Protein AF-A0A1G5EAS4-F1 (afdb_monomer)

Foldseek 3Di:
DQQAEDELVRLVVQADPLEHECAVSYDYDPRSVVSSVVSNRHYHDDDDPPCDVLVVQLVVQLVCCCPVVVPPPPVVSNVVSNVVSVVVVVVD

Sequence (92 aa):
MAKKLVSEKGVDEIIVGGSVYMDGSIILTPGAKDVLRNKGVTIVYGPRPETSEEDRLEAMVADLLKKEYGITDDAQVKAVSSKVVEMIKNNA

Structure (mmCIF, N/CA/C/O backbone):
data_AF-A0A1G5EAS4-F1
#
_entry.id   AF-A0A1G5EAS4-F1
#
loop_
_atom_site.group_PDB
_atom_site.id
_atom_site.type_symbol
_atom_site.label_atom_id
_atom_site.label_alt_id
_atom_site.label_comp_id
_atom_site.label_asym_id
_atom_site.label_entity_id
_atom_site.label_seq_id
_atom_site.pdbx_PDB_ins_code
_atom_site.Cartn_x
_atom_site.Cartn_y
_atom_site.Cartn_z
_atom_site.occupancy
_atom_site.B_iso_or_equiv
_atom_site.auth_seq_id
_atom_site.auth_comp_id
_atom_site.auth_asym_id
_atom_site.auth_atom_id
_atom_site.pdbx_PDB_model_num
ATOM 1 N N . MET A 1 1 ? 4.468 9.266 -25.191 1.00 46.22 1 MET A N 1
ATOM 2 C CA . MET A 1 1 ? 4.232 8.384 -24.026 1.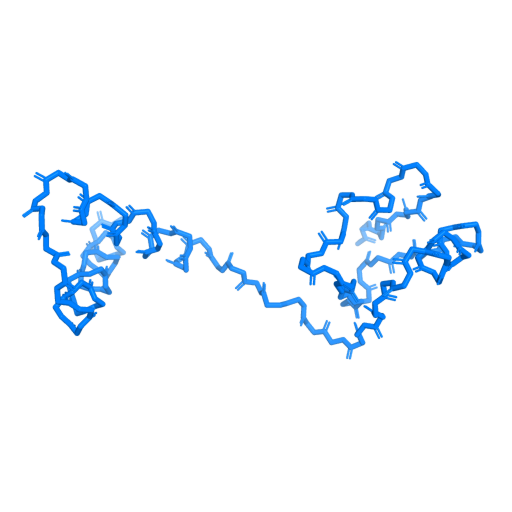00 46.22 1 MET A CA 1
ATOM 3 C C . MET A 1 1 ? 5.511 7.601 -23.768 1.00 46.22 1 MET A C 1
ATOM 5 O O . MET A 1 1 ? 5.853 6.742 -24.572 1.00 46.22 1 MET A O 1
ATOM 9 N N . ALA A 1 2 ? 6.282 7.971 -22.745 1.00 52.44 2 ALA A N 1
ATOM 10 C CA . ALA A 1 2 ? 7.554 7.316 -22.443 1.00 52.44 2 ALA A CA 1
ATOM 11 C C . ALA A 1 2 ? 7.283 5.997 -21.702 1.00 52.44 2 ALA A C 1
ATOM 13 O O . ALA A 1 2 ? 6.761 6.018 -20.593 1.00 52.44 2 ALA A O 1
ATOM 14 N N . LYS A 1 3 ? 7.591 4.854 -22.323 1.00 68.19 3 LYS A N 1
ATOM 15 C CA . LYS A 1 3 ? 7.512 3.544 -21.660 1.00 68.19 3 LYS A CA 1
ATOM 16 C C . LYS A 1 3 ? 8.729 3.384 -20.750 1.00 68.19 3 LYS A C 1
ATOM 18 O O . LYS A 1 3 ? 9.854 3.607 -21.199 1.00 68.19 3 LYS A O 1
ATOM 23 N N . LYS A 1 4 ? 8.522 3.003 -19.488 1.00 72.06 4 LYS A N 1
ATOM 24 C CA . LYS A 1 4 ? 9.621 2.794 -18.535 1.00 72.06 4 LYS A CA 1
ATOM 25 C C . LYS A 1 4 ? 10.218 1.406 -18.764 1.00 72.06 4 LYS A C 1
ATOM 27 O O . LYS A 1 4 ? 9.521 0.398 -18.664 1.00 72.06 4 LYS A O 1
ATOM 32 N N . LEU A 1 5 ? 11.498 1.359 -19.116 1.00 77.75 5 LEU A N 1
ATOM 33 C CA . LEU A 1 5 ? 12.217 0.116 -19.386 1.00 77.75 5 LEU A CA 1
ATOM 34 C C . LEU A 1 5 ? 12.865 -0.367 -18.087 1.00 77.75 5 LEU A C 1
ATOM 36 O O . LEU A 1 5 ? 13.634 0.365 -17.469 1.00 77.75 5 LEU A O 1
ATOM 40 N N . VAL A 1 6 ? 12.515 -1.576 -17.654 1.00 79.75 6 VAL A N 1
ATOM 41 C CA . VAL A 1 6 ? 12.998 -2.157 -16.401 1.00 79.75 6 VAL A CA 1
ATOM 42 C C . VAL A 1 6 ? 14.002 -3.266 -16.702 1.00 79.75 6 VAL A C 1
ATOM 44 O O . VAL A 1 6 ? 13.700 -4.286 -17.333 1.00 79.75 6 VAL A O 1
ATOM 47 N N . SER A 1 7 ? 15.223 -3.034 -16.232 1.00 78.31 7 SER A N 1
ATOM 48 C CA . SER A 1 7 ? 16.347 -3.968 -16.282 1.00 78.31 7 SER A CA 1
ATOM 49 C C . SER A 1 7 ? 16.436 -4.786 -14.993 1.00 78.31 7 SER A C 1
ATOM 51 O O . SER A 1 7 ? 15.805 -4.445 -13.996 1.00 78.31 7 SER A O 1
ATOM 53 N N . GLU A 1 8 ? 17.266 -5.828 -14.984 1.00 78.12 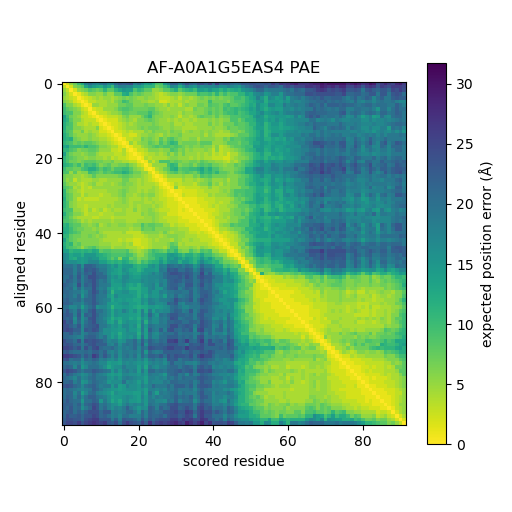8 GLU A N 1
ATOM 54 C CA . GLU A 1 8 ? 17.535 -6.679 -13.808 1.00 78.12 8 GLU A CA 1
ATOM 55 C C . GLU A 1 8 ? 17.827 -5.895 -12.512 1.00 78.12 8 GLU A C 1
ATOM 57 O O . GLU A 1 8 ? 17.411 -6.307 -11.435 1.00 78.12 8 GLU A O 1
ATOM 62 N N . LYS A 1 9 ? 18.476 -4.726 -12.621 1.00 76.31 9 LYS A N 1
ATOM 63 C CA . LYS A 1 9 ? 18.831 -3.858 -11.486 1.00 76.31 9 LYS A CA 1
ATOM 64 C C . LYS A 1 9 ? 17.660 -3.046 -10.925 1.00 76.31 9 LYS A C 1
ATOM 66 O O . LYS A 1 9 ? 17.707 -2.654 -9.769 1.00 76.31 9 LYS A O 1
ATOM 71 N N . GLY A 1 10 ? 16.646 -2.767 -11.744 1.00 73.44 10 GLY A N 1
ATOM 72 C CA . GLY A 1 10 ? 15.485 -1.943 -11.379 1.00 73.44 10 GLY A CA 1
ATOM 73 C C . GLY A 1 10 ? 14.228 -2.761 -11.086 1.00 73.44 10 GLY A C 1
ATOM 74 O O . GLY A 1 10 ? 13.148 -2.198 -10.925 1.00 73.44 10 GLY A O 1
ATOM 75 N N . VAL A 1 11 ? 14.346 -4.092 -11.066 1.00 76.69 11 VAL A N 1
ATOM 76 C CA . VAL A 1 11 ? 13.217 -4.990 -10.811 1.00 76.69 11 VAL A CA 1
ATOM 77 C C . VAL A 1 11 ? 12.694 -4.837 -9.387 1.00 76.69 11 VAL A C 1
ATOM 79 O O . VAL A 1 11 ? 11.486 -4.860 -9.196 1.00 76.69 11 VAL A O 1
ATOM 82 N N . ASP A 1 12 ? 13.556 -4.619 -8.396 1.00 76.81 12 ASP A N 1
ATOM 83 C CA . ASP A 1 12 ? 13.122 -4.504 -7.000 1.00 76.81 12 ASP A CA 1
ATOM 84 C C . ASP A 1 12 ? 12.225 -3.289 -6.737 1.00 76.81 12 ASP A C 1
ATOM 86 O O . ASP A 1 12 ? 11.322 -3.368 -5.910 1.00 76.81 12 ASP A O 1
ATOM 90 N N . GLU A 1 13 ? 12.387 -2.201 -7.491 1.00 75.62 13 GLU A N 1
ATOM 91 C CA . GLU A 1 13 ? 11.563 -0.992 -7.342 1.00 75.62 13 GLU A CA 1
ATOM 92 C C . GLU A 1 13 ? 10.108 -1.186 -7.798 1.00 75.62 13 GLU A C 1
ATOM 94 O O . GLU A 1 13 ? 9.219 -0.417 -7.420 1.00 75.62 13 GLU A O 1
ATOM 99 N N . ILE A 1 14 ? 9.852 -2.193 -8.639 1.00 75.19 14 ILE A N 1
ATOM 100 C CA . ILE A 1 14 ? 8.513 -2.483 -9.168 1.00 75.19 14 ILE A CA 1
ATOM 101 C C . ILE A 1 14 ? 7.817 -3.637 -8.438 1.00 75.19 14 ILE A C 1
ATOM 103 O O . ILE A 1 14 ? 6.633 -3.872 -8.683 1.00 75.19 14 ILE A O 1
ATOM 107 N N . ILE A 1 15 ? 8.520 -4.343 -7.546 1.00 78.50 15 ILE A N 1
ATOM 108 C CA . ILE A 1 15 ? 7.940 -5.416 -6.735 1.00 78.50 15 ILE A CA 1
ATOM 109 C C . ILE A 1 15 ? 7.102 -4.789 -5.619 1.00 78.50 15 ILE A C 1
ATOM 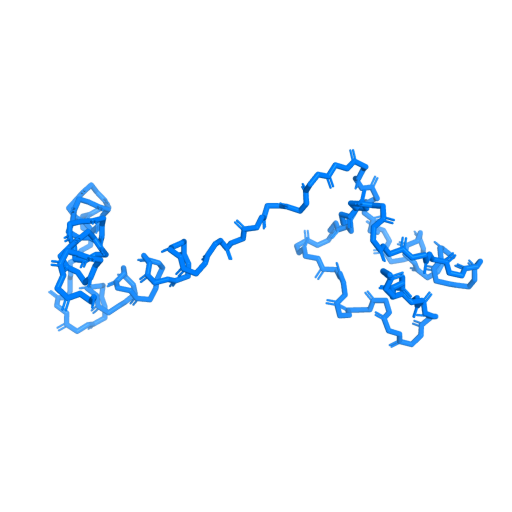111 O O . ILE A 1 15 ? 7.595 -4.019 -4.800 1.00 78.50 15 ILE A O 1
ATOM 115 N N . VAL A 1 16 ? 5.829 -5.166 -5.549 1.00 70.38 16 VAL A N 1
ATOM 116 C CA . VAL A 1 16 ? 4.914 -4.790 -4.468 1.00 70.38 16 VAL A CA 1
ATOM 117 C C . VAL A 1 16 ? 4.408 -6.057 -3.808 1.00 70.38 16 VAL A C 1
ATOM 119 O O . VAL A 1 16 ? 3.695 -6.839 -4.432 1.00 70.38 16 VAL A O 1
ATOM 122 N N . GLY A 1 17 ? 4.803 -6.285 -2.553 1.00 67.38 17 GLY A N 1
ATOM 123 C CA . GLY A 1 17 ? 4.329 -7.436 -1.775 1.00 67.38 17 GLY A CA 1
ATOM 124 C C . GLY A 1 17 ? 4.593 -8.794 -2.440 1.00 67.38 17 GLY A C 1
ATOM 125 O O . GLY A 1 17 ? 3.791 -9.708 -2.293 1.00 67.38 17 GLY A O 1
ATOM 126 N N . GLY A 1 18 ? 5.673 -8.920 -3.222 1.00 74.69 18 GLY A N 1
ATOM 127 C CA . GLY A 1 18 ? 6.000 -10.153 -3.951 1.00 74.69 18 GLY A CA 1
ATOM 128 C C . GLY A 1 18 ? 5.278 -10.325 -5.293 1.00 74.69 18 GLY A C 1
ATOM 129 O O . GLY A 1 18 ? 5.366 -11.395 -5.893 1.00 74.69 18 GLY A O 1
ATOM 130 N N . SER A 1 19 ? 4.600 -9.288 -5.794 1.00 78.38 19 SER A N 1
ATOM 131 C CA . SER A 1 19 ? 4.002 -9.272 -7.135 1.00 78.38 19 SER A CA 1
ATOM 132 C C . SER A 1 19 ? 4.433 -8.048 -7.946 1.00 78.38 19 SER A C 1
ATOM 134 O O . SER A 1 19 ? 4.664 -6.971 -7.399 1.00 78.38 19 SER A O 1
ATOM 136 N N . VAL A 1 20 ? 4.539 -8.205 -9.264 1.00 81.00 20 VAL A N 1
ATOM 137 C CA . VAL A 1 20 ? 4.787 -7.126 -10.228 1.00 81.00 20 VAL A CA 1
ATOM 138 C C . VAL A 1 20 ? 3.544 -6.923 -11.071 1.00 81.00 20 VAL A C 1
ATOM 140 O O . VAL A 1 20 ? 3.069 -7.862 -11.705 1.00 81.00 20 VAL A O 1
ATOM 143 N N . TYR A 1 21 ? 3.058 -5.687 -11.114 1.00 77.81 21 TYR A N 1
ATOM 144 C CA . TYR A 1 21 ? 1.883 -5.307 -11.891 1.00 77.81 21 TYR A CA 1
ATOM 145 C C . TYR A 1 21 ? 2.301 -4.704 -13.232 1.00 77.81 21 TYR A C 1
ATOM 147 O O . TYR A 1 21 ? 3.056 -3.730 -13.284 1.00 77.81 21 TYR A O 1
ATOM 155 N N . MET A 1 22 ? 1.829 -5.304 -14.321 1.00 75.31 22 MET A N 1
ATOM 156 C CA . MET A 1 22 ? 2.121 -4.877 -15.686 1.00 75.31 22 MET A CA 1
ATOM 157 C C . MET A 1 22 ? 0.927 -4.131 -16.282 1.00 75.31 22 MET A C 1
ATOM 159 O O . MET A 1 22 ? 0.049 -4.740 -16.886 1.00 75.31 22 MET A O 1
ATOM 163 N N . ASP A 1 23 ? 0.949 -2.803 -16.174 1.00 66.06 23 ASP A N 1
ATOM 164 C CA . ASP A 1 23 ? -0.090 -1.896 -16.692 1.00 66.06 23 ASP A CA 1
ATOM 165 C C . ASP A 1 23 ? 0.188 -1.410 -18.143 1.00 66.06 23 ASP A C 1
ATOM 167 O O . ASP A 1 23 ? -0.281 -0.382 -18.608 1.00 66.06 23 ASP A O 1
ATOM 171 N N . GLY A 1 24 ? 1.055 -2.095 -18.900 1.00 67.19 24 GLY A N 1
ATOM 172 C CA . GLY A 1 24 ? 1.401 -1.714 -20.289 1.00 67.19 24 GLY A CA 1
ATOM 173 C C . GLY A 1 24 ? 2.301 -0.468 -20.448 1.00 67.19 24 GLY A C 1
ATOM 174 O O . GLY A 1 24 ? 2.851 -0.227 -21.534 1.00 67.19 24 GLY A O 1
ATOM 175 N N . SER A 1 25 ? 2.520 0.275 -19.359 1.00 67.50 25 SER A N 1
ATOM 176 C CA . SER A 1 25 ? 3.475 1.390 -19.244 1.00 67.50 25 SER A CA 1
ATOM 177 C C . SER A 1 25 ? 4.929 0.932 -19.001 1.00 67.50 25 SER A C 1
ATOM 179 O O . SER A 1 25 ? 5.884 1.669 -19.266 1.00 67.50 25 SER A O 1
ATOM 181 N N . ILE A 1 26 ? 5.117 -0.317 -18.556 1.00 76.94 26 ILE A N 1
ATOM 182 C CA . ILE A 1 26 ? 6.420 -0.905 -18.209 1.00 76.94 26 ILE A CA 1
ATOM 183 C C . ILE A 1 26 ? 6.808 -1.986 -19.224 1.00 76.94 26 ILE A C 1
ATOM 185 O O . ILE A 1 26 ? 6.013 -2.875 -19.527 1.00 76.94 26 ILE A O 1
ATOM 189 N N . ILE A 1 27 ? 8.049 -1.941 -19.716 1.00 79.12 27 ILE A N 1
ATOM 190 C CA . ILE A 1 27 ? 8.656 -3.016 -20.514 1.00 79.12 27 ILE A CA 1
ATOM 191 C C . ILE A 1 27 ? 9.703 -3.722 -19.654 1.00 79.12 27 ILE A C 1
ATOM 193 O O . ILE A 1 27 ? 10.630 -3.083 -19.158 1.00 79.12 27 ILE A O 1
ATOM 197 N N . LEU A 1 28 ? 9.582 -5.042 -19.511 1.00 81.75 28 LEU A N 1
ATOM 198 C CA . LEU A 1 28 ? 10.584 -5.873 -18.844 1.00 81.75 28 LEU A CA 1
ATOM 199 C C . LEU A 1 28 ? 11.609 -6.373 -19.859 1.00 81.75 28 LEU A C 1
ATOM 201 O O . LEU A 1 28 ? 11.252 -6.900 -20.914 1.00 81.75 28 LEU A O 1
ATOM 205 N N . THR A 1 29 ? 12.886 -6.246 -19.519 1.00 83.25 29 THR A N 1
ATOM 206 C CA . THR A 1 29 ? 13.957 -6.943 -20.242 1.00 83.25 29 THR A CA 1
ATOM 207 C C . THR A 1 29 ? 13.915 -8.452 -19.965 1.00 83.25 29 THR A C 1
ATOM 209 O O . THR A 1 29 ? 13.396 -8.870 -18.925 1.00 83.25 29 THR A O 1
ATOM 212 N N . PRO A 1 30 ? 14.493 -9.291 -20.844 1.00 81.50 30 PRO A N 1
ATOM 213 C CA . PRO A 1 30 ? 14.634 -10.724 -20.584 1.00 81.50 30 PRO A CA 1
ATOM 214 C C . PRO A 1 30 ? 15.287 -11.013 -19.222 1.00 81.50 30 PRO A C 1
ATOM 216 O O . PRO A 1 30 ? 14.725 -11.760 -18.428 1.00 81.50 30 PRO A O 1
ATOM 219 N N . GLY A 1 31 ? 16.376 -10.304 -18.891 1.00 82.38 31 GLY A N 1
ATOM 220 C CA . GLY A 1 31 ? 17.051 -10.435 -17.594 1.00 82.38 31 GLY A CA 1
ATOM 221 C C . GLY A 1 31 ? 16.178 -10.032 -16.401 1.00 82.38 31 GLY A C 1
ATOM 222 O O . GLY A 1 31 ? 16.186 -10.706 -15.376 1.00 82.38 31 GLY A O 1
ATOM 223 N N . ALA A 1 32 ? 15.350 -8.991 -16.531 1.00 82.25 32 ALA A N 1
ATOM 224 C CA . ALA A 1 32 ? 14.378 -8.632 -15.495 1.00 82.25 32 ALA A CA 1
ATOM 225 C C . ALA A 1 32 ? 13.349 -9.749 -15.252 1.00 82.25 32 ALA A C 1
ATOM 227 O O . ALA A 1 32 ? 13.021 -10.056 -14.107 1.00 82.25 32 ALA A O 1
ATOM 228 N N . LYS A 1 33 ? 12.859 -10.387 -16.320 1.00 80.81 33 LYS A N 1
ATOM 229 C CA . LYS A 1 33 ? 11.905 -11.499 -16.221 1.00 80.81 33 LYS A CA 1
ATOM 230 C C . LYS A 1 33 ? 12.516 -12.712 -15.512 1.00 80.81 33 LYS A C 1
ATOM 232 O O . LYS A 1 33 ? 11.841 -13.325 -14.684 1.00 80.81 33 LYS A O 1
ATOM 237 N N . ASP A 1 34 ? 13.778 -13.026 -15.797 1.00 86.19 34 ASP A N 1
ATOM 238 C CA . ASP A 1 34 ? 14.499 -14.118 -15.135 1.00 86.19 34 ASP A CA 1
ATOM 239 C C . ASP A 1 34 ? 14.714 -13.844 -13.642 1.00 86.19 34 ASP A C 1
ATOM 241 O O . ASP A 1 34 ? 14.458 -14.722 -12.817 1.00 86.19 34 ASP A O 1
ATOM 245 N N . VAL A 1 35 ? 15.090 -12.614 -13.269 1.00 83.62 35 VAL A N 1
ATOM 246 C CA . VAL A 1 35 ? 15.238 -12.219 -11.856 1.00 83.62 35 VAL A CA 1
ATOM 247 C C . VAL A 1 35 ? 13.913 -12.331 -11.105 1.00 83.62 35 VAL A C 1
ATOM 249 O O . VAL A 1 35 ? 13.883 -12.885 -10.008 1.00 83.62 35 VAL A O 1
ATOM 252 N N . LEU A 1 36 ? 12.812 -11.854 -11.693 1.00 84.56 36 LEU A N 1
ATOM 253 C CA . LEU A 1 36 ? 11.482 -11.956 -11.085 1.00 84.56 36 LEU A CA 1
ATOM 254 C C . LEU A 1 36 ? 11.081 -13.414 -10.844 1.00 84.56 36 LEU A C 1
ATOM 256 O O . LEU A 1 36 ? 10.619 -13.759 -9.757 1.00 84.56 36 LEU A O 1
ATOM 260 N N . ARG A 1 37 ? 11.324 -14.284 -11.830 1.00 82.94 37 ARG A N 1
ATOM 261 C CA . ARG A 1 37 ? 11.034 -15.715 -11.721 1.00 82.94 37 ARG A CA 1
ATOM 262 C C . ARG A 1 37 ? 11.899 -16.397 -10.661 1.00 82.94 37 ARG A C 1
ATOM 264 O O . ARG A 1 37 ? 11.380 -17.198 -9.891 1.00 82.94 37 ARG A O 1
ATOM 271 N N . ASN A 1 38 ? 13.187 -16.062 -10.594 1.00 86.25 38 ASN A N 1
ATOM 272 C CA . A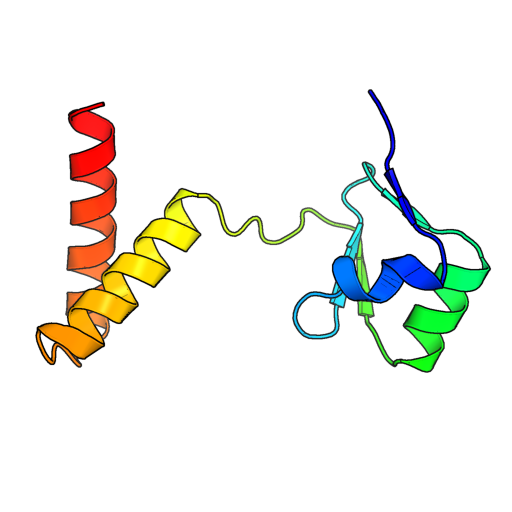SN A 1 38 ? 14.117 -16.623 -9.612 1.00 86.25 38 ASN A CA 1
ATOM 273 C C . ASN A 1 38 ? 13.793 -16.167 -8.177 1.00 86.25 38 ASN A C 1
ATOM 275 O O . ASN A 1 38 ? 13.949 -16.925 -7.227 1.00 86.25 38 ASN A O 1
ATOM 279 N N . LYS A 1 39 ? 13.272 -14.945 -8.020 1.00 81.38 39 LYS A N 1
ATOM 280 C CA . LYS A 1 39 ? 12.802 -14.409 -6.734 1.00 81.38 39 LYS A CA 1
ATOM 281 C C . LYS A 1 39 ? 11.417 -14.922 -6.313 1.00 81.38 39 LYS A C 1
ATOM 283 O O . LYS A 1 39 ? 10.950 -14.551 -5.241 1.00 81.38 39 LYS A O 1
ATOM 288 N N . GLY A 1 40 ? 10.749 -15.741 -7.130 1.00 80.81 40 GLY A N 1
ATOM 289 C CA . GLY A 1 40 ? 9.394 -16.225 -6.841 1.00 80.81 40 GLY A CA 1
ATOM 290 C C . GLY A 1 40 ? 8.323 -15.131 -6.908 1.00 80.81 40 GLY A C 1
ATOM 291 O O . GLY A 1 40 ? 7.282 -15.241 -6.267 1.00 80.81 40 GLY A O 1
ATOM 292 N N . VAL A 1 41 ? 8.578 -14.060 -7.663 1.00 84.06 41 VAL A N 1
ATOM 293 C CA . VAL A 1 41 ? 7.670 -12.918 -7.787 1.00 84.06 41 VAL A CA 1
ATOM 294 C C . VAL A 1 41 ? 6.593 -13.216 -8.825 1.00 84.06 41 VAL A C 1
ATOM 296 O O . VAL A 1 41 ? 6.890 -13.648 -9.941 1.00 84.06 41 VAL A O 1
ATOM 299 N N . THR A 1 42 ? 5.335 -12.945 -8.483 1.00 78.31 42 THR A N 1
ATOM 300 C CA . THR A 1 42 ? 4.198 -13.182 -9.384 1.00 78.31 42 THR A CA 1
ATOM 301 C C . THR A 1 42 ? 3.992 -11.994 -10.319 1.00 78.31 42 THR A C 1
ATOM 303 O O . THR A 1 42 ? 3.876 -10.858 -9.872 1.00 78.31 42 THR A O 1
ATOM 306 N N . ILE A 1 43 ? 3.930 -12.238 -11.629 1.00 80.50 43 ILE A N 1
ATOM 307 C CA . ILE A 1 43 ? 3.645 -11.194 -12.622 1.00 80.50 43 ILE A CA 1
ATOM 308 C C . ILE A 1 43 ? 2.133 -11.159 -12.858 1.00 80.50 43 ILE A C 1
ATOM 310 O O . ILE A 1 43 ? 1.566 -12.105 -13.402 1.00 80.50 43 ILE A O 1
ATOM 314 N N . VAL A 1 44 ? 1.490 -10.067 -12.452 1.00 79.81 44 VAL A N 1
ATOM 315 C CA . VAL A 1 44 ? 0.059 -9.819 -12.637 1.00 79.81 44 VAL A CA 1
ATOM 316 C C . VAL A 1 44 ? -0.117 -8.820 -13.777 1.00 79.81 44 VAL A C 1
ATOM 318 O O . VAL A 1 44 ? 0.403 -7.707 -13.733 1.00 79.81 44 VAL A O 1
ATOM 321 N N . TYR A 1 45 ? -0.849 -9.217 -14.817 1.00 71.25 45 TYR A N 1
ATOM 322 C CA . TYR A 1 45 ? -1.230 -8.328 -15.913 1.00 71.25 45 TYR A CA 1
ATOM 323 C C . TYR A 1 45 ? -2.535 -7.629 -15.550 1.00 71.25 45 TYR A C 1
ATOM 325 O O . TYR A 1 45 ? -3.601 -8.240 -15.568 1.00 71.25 45 TYR A O 1
ATOM 333 N N . GLY A 1 46 ? -2.432 -6.362 -15.177 1.00 65.00 46 GLY A N 1
ATOM 334 C CA . GLY A 1 46 ? -3.549 -5.564 -14.703 1.00 65.00 46 GLY A CA 1
ATOM 335 C C . GLY A 1 46 ? -3.053 -4.268 -14.075 1.00 65.00 46 GLY A C 1
ATOM 336 O O . GLY A 1 46 ? -1.844 -4.140 -13.829 1.00 65.00 46 GLY A O 1
ATOM 337 N N . PRO A 1 47 ? -3.970 -3.325 -13.811 1.00 57.72 47 PRO A N 1
ATOM 338 C CA . PRO A 1 47 ? -3.620 -2.114 -13.100 1.00 57.72 47 PRO A CA 1
ATOM 339 C C . PRO A 1 47 ? -2.982 -2.507 -11.775 1.00 57.72 47 PRO A C 1
ATOM 341 O O . PRO A 1 47 ? -3.455 -3.402 -11.064 1.00 57.72 47 PRO A O 1
ATOM 344 N N . ARG A 1 48 ? -1.861 -1.854 -11.460 1.00 64.94 48 ARG A N 1
ATOM 345 C CA . ARG A 1 48 ? -1.328 -1.888 -10.099 1.00 64.94 48 ARG A CA 1
ATOM 346 C C . ARG A 1 48 ? -2.483 -1.477 -9.178 1.00 64.94 48 ARG A C 1
ATOM 348 O O . ARG A 1 48 ? -3.251 -0.608 -9.588 1.00 64.94 48 ARG A O 1
ATOM 355 N N . PRO A 1 49 ? -2.639 -2.052 -7.972 1.00 58.84 49 PRO A N 1
ATOM 356 C CA . PRO A 1 49 ? -3.413 -1.381 -6.944 1.00 58.84 49 PRO A CA 1
ATOM 357 C C . PRO A 1 49 ? -2.696 -0.053 -6.733 1.00 58.84 49 PRO A C 1
ATOM 359 O O . PRO A 1 49 ? -1.651 0.021 -6.080 1.00 58.84 49 PRO A O 1
ATOM 362 N N . GLU A 1 50 ? -3.157 0.961 -7.451 1.00 51.66 50 GLU A N 1
ATOM 363 C CA . GLU A 1 50 ? -2.728 2.322 -7.278 1.00 51.66 50 GLU A CA 1
ATOM 364 C C . GLU A 1 50 ? -3.155 2.600 -5.853 1.00 51.66 50 GLU A C 1
ATOM 366 O O . GLU A 1 50 ? -4.340 2.692 -5.559 1.00 51.66 50 GLU A O 1
ATOM 371 N N . THR A 1 51 ? -2.203 2.593 -4.921 1.00 53.62 51 THR A N 1
ATOM 372 C CA . THR A 1 51 ? -2.434 3.305 -3.677 1.00 53.62 51 THR A CA 1
ATOM 373 C C . THR A 1 51 ? -2.531 4.744 -4.137 1.00 53.62 51 THR A C 1
ATOM 375 O O . THR A 1 51 ? -1.498 5.389 -4.354 1.00 53.62 51 THR A O 1
ATOM 378 N N . SER A 1 52 ? -3.756 5.176 -4.423 1.00 58.47 52 SER A N 1
ATOM 379 C CA . SER A 1 52 ? -4.062 6.527 -4.854 1.00 58.47 52 SER A CA 1
ATOM 380 C C . SER A 1 52 ? -3.466 7.471 -3.814 1.00 58.47 52 SER A C 1
ATOM 382 O O . SER A 1 52 ? -3.246 7.075 -2.664 1.00 58.47 52 SER A O 1
ATOM 384 N N . GLU A 1 53 ? -3.183 8.725 -4.164 1.00 62.16 53 GLU A N 1
ATOM 385 C CA . GLU A 1 53 ? -2.786 9.696 -3.129 1.00 62.16 53 GLU A CA 1
ATOM 386 C C . GLU A 1 53 ? -3.801 9.720 -1.977 1.00 62.16 53 GLU A C 1
ATOM 388 O O . GLU A 1 53 ? -3.424 9.887 -0.825 1.00 62.16 53 GLU A O 1
ATOM 393 N N . GLU A 1 54 ? -5.057 9.415 -2.293 1.00 65.38 54 GLU A N 1
ATOM 394 C CA . GLU A 1 54 ? -6.178 9.201 -1.384 1.00 65.38 54 GLU A CA 1
ATOM 395 C C . GLU A 1 54 ? -5.962 8.007 -0.449 1.00 65.38 54 GLU A C 1
ATOM 397 O O . GLU A 1 54 ? -5.990 8.195 0.760 1.00 65.38 54 GLU A O 1
ATOM 402 N N . ASP A 1 55 ? -5.639 6.820 -0.970 1.00 67.56 55 ASP A N 1
ATOM 403 C CA . ASP A 1 55 ? -5.327 5.645 -0.145 1.00 67.56 55 ASP A CA 1
ATOM 404 C C . ASP A 1 55 ? -4.073 5.872 0.718 1.00 67.56 55 ASP A C 1
ATOM 406 O O . ASP A 1 55 ? -3.980 5.386 1.847 1.00 67.56 55 ASP A O 1
ATOM 410 N N . ARG A 1 56 ? -3.088 6.629 0.206 1.00 73.69 56 ARG A N 1
ATOM 411 C CA . ARG A 1 56 ? -1.890 7.007 0.974 1.00 73.69 56 ARG A CA 1
ATOM 412 C C . ARG A 1 56 ? -2.239 7.978 2.094 1.00 73.69 56 ARG A C 1
ATOM 414 O O . ARG A 1 56 ? -1.768 7.791 3.212 1.00 73.69 56 ARG A O 1
ATOM 421 N N . LEU A 1 57 ? -3.055 8.989 1.806 1.00 74.81 57 LEU A N 1
ATOM 422 C CA . LEU A 1 57 ? -3.549 9.952 2.785 1.00 74.81 57 LEU A CA 1
ATOM 423 C C . LEU A 1 57 ? -4.416 9.258 3.836 1.00 74.81 57 LEU A C 1
ATOM 425 O O . LEU A 1 57 ? -4.201 9.480 5.022 1.00 74.81 57 LEU A O 1
ATOM 429 N N . GLU A 1 58 ? -5.323 8.366 3.440 1.00 78.44 58 GLU A N 1
ATOM 430 C CA . GLU A 1 58 ? -6.134 7.580 4.370 1.00 78.44 58 GLU A CA 1
ATOM 431 C C . GLU A 1 58 ? -5.265 6.697 5.265 1.00 78.44 58 GLU A C 1
ATOM 433 O O . GLU A 1 58 ? -5.508 6.641 6.471 1.00 78.44 58 GLU A O 1
ATOM 438 N N . ALA A 1 59 ? -4.224 6.061 4.718 1.00 80.12 59 ALA A N 1
ATOM 439 C CA . ALA A 1 59 ? -3.276 5.272 5.500 1.00 80.12 59 ALA A CA 1
ATOM 440 C C . ALA A 1 59 ? -2.456 6.138 6.473 1.00 80.12 59 ALA A C 1
ATOM 442 O O . ALA A 1 59 ? -2.260 5.745 7.623 1.00 80.12 59 ALA A O 1
ATOM 443 N N . MET A 1 60 ? -2.011 7.327 6.050 1.00 79.06 60 MET A N 1
ATOM 444 C CA . MET A 1 60 ? -1.289 8.271 6.911 1.00 79.06 60 MET A CA 1
ATOM 445 C C . MET A 1 60 ? -2.175 8.810 8.036 1.00 79.06 60 MET A C 1
ATOM 447 O O . MET A 1 60 ? -1.747 8.856 9.188 1.00 79.06 60 MET A O 1
ATOM 451 N N . VAL A 1 61 ? -3.419 9.180 7.724 1.00 82.56 61 VAL A N 1
ATOM 452 C CA . VAL A 1 61 ? -4.397 9.635 8.720 1.00 82.56 61 VAL A CA 1
ATOM 453 C C . VAL A 1 61 ? -4.752 8.491 9.669 1.00 82.56 61 VAL A C 1
ATOM 455 O O . VAL A 1 61 ? -4.795 8.698 10.878 1.00 82.56 61 VAL A O 1
ATOM 458 N N . ALA A 1 62 ? -4.924 7.268 9.162 1.00 81.88 62 ALA A N 1
ATOM 459 C CA . ALA A 1 62 ? -5.207 6.102 9.992 1.00 81.88 62 ALA A CA 1
ATOM 460 C C . ALA A 1 62 ? -4.070 5.797 10.979 1.00 81.88 62 ALA A C 1
ATOM 462 O O . ALA A 1 62 ? -4.325 5.498 12.147 1.00 81.88 62 ALA A O 1
ATOM 463 N N . ASP A 1 63 ? -2.819 5.890 10.526 1.00 83.12 63 ASP A N 1
ATOM 464 C CA . ASP A 1 63 ? -1.638 5.698 11.369 1.00 83.12 63 ASP A CA 1
ATOM 465 C C . ASP A 1 63 ? -1.510 6.812 12.426 1.00 83.12 63 ASP A C 1
ATOM 467 O O . ASP A 1 63 ? -1.245 6.520 13.593 1.00 83.12 63 ASP A O 1
ATOM 471 N N . LEU A 1 64 ? -1.808 8.067 12.062 1.00 85.06 64 LEU A N 1
ATOM 472 C CA . LEU A 1 64 ? -1.852 9.203 12.990 1.00 85.06 64 LEU A CA 1
ATOM 473 C C . LEU A 1 64 ? -2.923 9.012 14.077 1.00 85.06 64 LEU A C 1
ATOM 475 O O . LEU A 1 64 ? -2.637 9.182 15.260 1.00 85.06 64 LEU A O 1
ATOM 479 N N . LEU A 1 65 ? -4.141 8.610 13.700 1.00 84.19 65 LEU A N 1
ATOM 480 C CA . LEU A 1 65 ? -5.244 8.350 14.635 1.00 84.19 65 LEU A CA 1
ATOM 481 C C . LEU A 1 65 ? -4.906 7.216 15.615 1.00 84.19 65 LEU A C 1
ATOM 483 O O . LEU A 1 65 ? -5.216 7.306 16.805 1.00 84.19 65 LEU A O 1
ATOM 487 N N . LYS A 1 66 ? -4.231 6.168 15.133 1.00 83.50 66 LYS A N 1
ATOM 488 C CA . LYS A 1 66 ? -3.792 5.036 15.960 1.00 83.50 66 LYS A CA 1
ATOM 489 C C . LYS A 1 66 ? -2.658 5.428 16.916 1.00 83.50 66 LYS A C 1
ATOM 491 O O . LYS A 1 66 ? -2.688 5.015 18.073 1.00 83.50 66 LYS A O 1
ATOM 496 N N . LYS A 1 67 ? -1.676 6.220 16.464 1.00 83.56 67 LYS A N 1
ATOM 497 C CA . LYS A 1 67 ? -0.471 6.567 17.246 1.00 83.56 67 LYS A CA 1
ATOM 498 C C . LYS A 1 67 ? -0.650 7.750 18.194 1.00 83.56 67 LYS A C 1
ATOM 500 O O . LYS A 1 67 ? -0.263 7.642 19.351 1.00 83.56 67 LYS A O 1
ATOM 505 N N . GLU A 1 68 ? -1.214 8.856 17.718 1.00 83.88 68 GLU A N 1
ATOM 506 C CA . GLU A 1 68 ? -1.342 10.098 18.499 1.00 83.88 68 GLU A CA 1
ATOM 507 C C . GLU A 1 68 ? -2.608 10.106 19.359 1.00 83.88 68 GLU A C 1
ATOM 509 O O . GLU A 1 68 ? -2.604 10.628 20.471 1.00 83.88 68 GLU A O 1
ATOM 514 N N . TYR A 1 69 ? -3.692 9.501 18.864 1.00 78.56 69 TYR A N 1
ATOM 515 C CA . TYR A 1 69 ? -5.003 9.542 19.521 1.00 78.56 69 TYR A CA 1
ATOM 516 C C . TYR A 1 69 ? -5.412 8.203 20.149 1.00 78.56 69 TYR A C 1
ATOM 518 O O . TYR A 1 69 ? -6.461 8.124 20.787 1.00 78.56 69 TYR A O 1
ATOM 526 N N . GLY A 1 70 ? -4.607 7.144 19.989 1.00 81.81 70 GLY A N 1
ATOM 527 C CA . GLY A 1 70 ? -4.876 5.818 20.558 1.00 81.81 70 GLY A CA 1
ATOM 528 C C . GLY A 1 70 ? -6.144 5.142 20.021 1.00 81.81 70 GLY A C 1
ATOM 529 O O . GLY A 1 70 ? -6.632 4.180 20.621 1.00 81.81 70 GLY A O 1
ATOM 530 N N . ILE A 1 71 ? -6.699 5.630 18.906 1.00 77.50 71 ILE A N 1
ATOM 531 C CA . ILE A 1 71 ? -7.949 5.120 18.343 1.00 77.50 71 ILE A CA 1
ATOM 532 C C . ILE A 1 71 ? -7.653 3.763 17.711 1.00 77.50 71 ILE A C 1
ATOM 534 O O . ILE A 1 71 ? -7.042 3.663 16.652 1.00 77.50 71 ILE A O 1
ATOM 538 N N . THR A 1 72 ? -8.068 2.705 18.397 1.00 75.38 72 THR A N 1
ATOM 539 C CA . THR A 1 72 ? -7.821 1.308 18.009 1.00 75.38 72 THR A CA 1
ATOM 540 C C . THR A 1 72 ? -9.024 0.662 17.328 1.00 75.38 72 THR A C 1
ATOM 542 O O . THR A 1 72 ? -8.898 -0.432 16.781 1.00 75.38 72 THR A O 1
ATOM 545 N N . ASP A 1 73 ? -10.173 1.340 17.327 1.00 83.81 73 ASP A N 1
ATOM 546 C CA . ASP A 1 73 ? -11.380 0.875 16.654 1.00 83.81 73 ASP A CA 1
ATOM 547 C C . ASP A 1 73 ? -11.260 1.085 15.140 1.00 83.81 73 ASP A C 1
ATOM 549 O O . ASP A 1 73 ? -11.256 2.212 14.647 1.00 83.81 73 ASP A O 1
ATOM 553 N N . ASP A 1 74 ? -11.125 -0.012 14.397 1.00 76.62 74 ASP A N 1
ATOM 554 C CA . ASP A 1 74 ? -10.841 0.030 12.960 1.00 76.62 74 ASP A CA 1
ATOM 555 C C . ASP A 1 74 ? -11.999 0.649 12.153 1.00 76.62 74 ASP A C 1
ATOM 557 O O . ASP A 1 74 ? -11.769 1.330 11.151 1.00 76.62 74 ASP A O 1
ATOM 561 N N . ALA A 1 75 ? -13.242 0.506 12.634 1.00 80.25 75 ALA A N 1
ATOM 562 C CA . ALA A 1 75 ? -14.405 1.134 12.016 1.00 80.25 75 ALA A CA 1
ATOM 563 C C . ALA A 1 75 ? -14.377 2.660 12.194 1.00 80.25 75 ALA A C 1
ATOM 565 O O . ALA A 1 75 ? -14.636 3.393 11.235 1.00 80.25 75 ALA A O 1
ATOM 566 N N . GLN A 1 76 ? -14.009 3.148 13.383 1.00 78.62 76 GLN A N 1
ATOM 567 C CA . GLN A 1 76 ? -13.831 4.582 13.611 1.00 78.62 76 GLN A CA 1
ATOM 568 C C . GLN A 1 76 ? -12.626 5.152 12.873 1.00 78.62 76 GLN A C 1
ATOM 570 O O . GLN A 1 76 ? -12.751 6.213 12.266 1.00 78.62 76 GLN A O 1
ATOM 575 N N . VAL A 1 77 ? -11.485 4.456 12.873 1.00 82.19 77 VAL A N 1
ATOM 576 C CA . VAL A 1 77 ? -10.296 4.907 12.140 1.00 82.19 77 VAL A CA 1
ATOM 577 C C . VAL A 1 77 ? -10.631 5.083 10.666 1.00 82.19 77 VAL A C 1
ATOM 579 O O . VAL A 1 77 ? -10.365 6.142 10.111 1.00 82.19 77 VAL A O 1
ATOM 582 N N . LYS A 1 78 ? -11.300 4.106 10.050 1.00 78.88 78 LYS A N 1
ATOM 583 C CA . LYS A 1 78 ? -11.693 4.198 8.644 1.00 78.88 78 LYS A CA 1
ATOM 584 C C . LYS A 1 78 ? -12.681 5.338 8.385 1.00 78.88 78 LYS A C 1
ATOM 586 O O . LYS A 1 78 ? -12.476 6.123 7.467 1.00 78.88 78 LYS A O 1
ATOM 591 N N . ALA A 1 79 ? -13.717 5.467 9.215 1.00 83.31 79 ALA A N 1
ATOM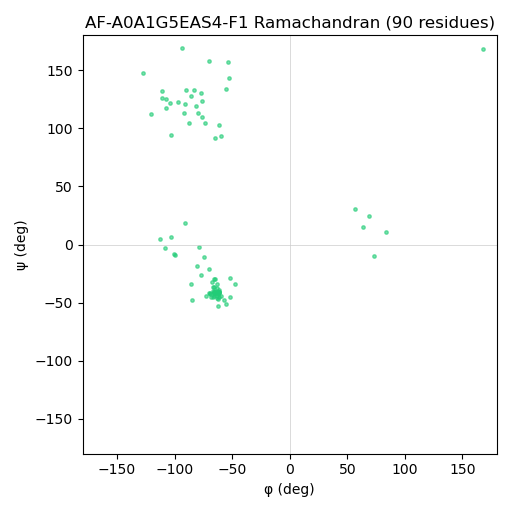 592 C CA . ALA A 1 79 ? -14.721 6.521 9.066 1.00 83.31 79 ALA A CA 1
ATOM 593 C C . ALA A 1 79 ? -14.119 7.931 9.192 1.00 83.31 79 ALA A C 1
ATOM 595 O O . ALA A 1 79 ? -14.481 8.835 8.436 1.00 83.31 79 ALA A O 1
ATOM 596 N N . VAL A 1 80 ? -13.198 8.124 10.140 1.00 83.25 80 VAL A N 1
ATOM 597 C CA . VAL A 1 80 ? -12.524 9.409 10.348 1.00 83.25 80 VAL A CA 1
ATOM 598 C C . VAL A 1 80 ? -11.514 9.670 9.232 1.00 83.25 80 VAL A C 1
ATOM 600 O O . VAL A 1 80 ? -11.519 10.771 8.689 1.00 83.25 80 VAL A O 1
ATOM 603 N N . SER A 1 81 ? -10.713 8.677 8.83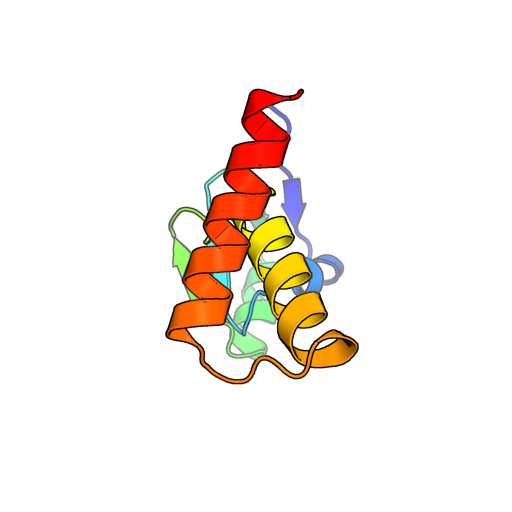1 1.00 80.56 81 SER A N 1
ATOM 604 C CA . SER A 1 81 ? -9.759 8.809 7.723 1.00 80.56 81 SER A CA 1
ATOM 605 C C . SER A 1 81 ? -10.432 9.264 6.430 1.00 80.56 81 SER A C 1
ATOM 607 O O . SER A 1 81 ? -10.018 10.280 5.870 1.00 80.56 81 SER A O 1
ATOM 609 N N . SER A 1 82 ? -11.512 8.600 6.001 1.00 80.38 82 SER A N 1
ATOM 610 C CA . SER A 1 82 ? -12.221 8.990 4.775 1.00 80.38 82 SER A CA 1
ATOM 611 C C . SER A 1 82 ? -12.794 10.407 4.877 1.00 80.38 82 SER A C 1
ATOM 613 O O . SER A 1 82 ? -12.673 11.199 3.945 1.00 80.38 82 SER A O 1
ATOM 615 N N . LYS A 1 83 ? -13.352 10.774 6.039 1.00 84.50 83 LYS A N 1
ATOM 616 C CA . LYS A 1 83 ? -13.930 12.107 6.262 1.00 84.50 83 LYS A CA 1
ATOM 617 C C . LYS A 1 83 ? -12.880 13.222 6.256 1.00 84.50 83 LYS A C 1
ATOM 619 O O . LYS A 1 83 ? -13.152 14.313 5.760 1.00 84.50 83 LYS A O 1
ATOM 624 N N . VAL A 1 84 ? -11.685 12.961 6.789 1.00 84.31 84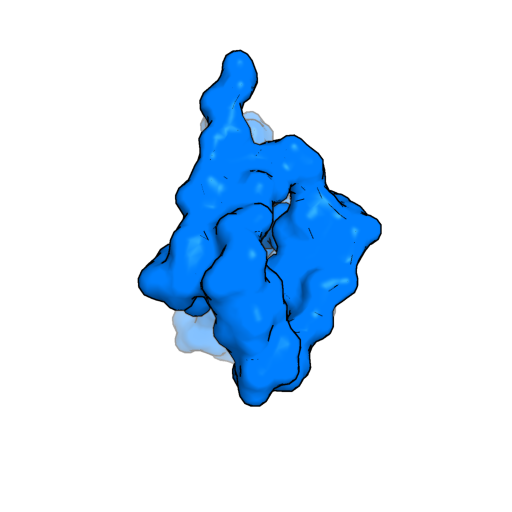 VAL A N 1
ATOM 625 C CA . VAL A 1 84 ? -10.554 13.902 6.754 1.00 84.31 84 VAL A CA 1
ATOM 626 C C . VAL A 1 84 ? -10.071 14.104 5.319 1.00 84.31 84 VAL A C 1
ATOM 628 O O . VAL A 1 84 ? -9.889 15.246 4.900 1.00 84.31 84 VAL A O 1
ATOM 631 N N . VAL A 1 85 ? -9.921 13.026 4.544 1.00 83.56 85 VAL A N 1
ATOM 632 C CA . VAL A 1 85 ? -9.527 13.118 3.128 1.00 83.56 85 VAL A CA 1
ATOM 633 C C . VAL A 1 85 ? -10.568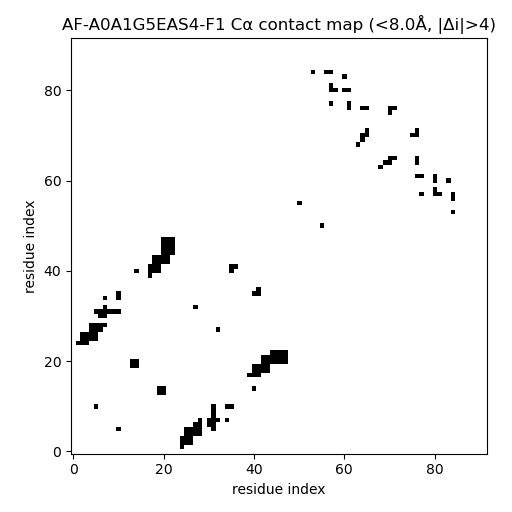 13.887 2.310 1.00 83.56 85 VAL A C 1
ATOM 635 O O . VAL A 1 85 ? -10.207 14.747 1.508 1.00 83.56 85 VAL A O 1
ATOM 638 N N . GLU A 1 86 ? -11.857 13.655 2.555 1.00 83.25 86 GLU A N 1
ATOM 639 C CA . GLU A 1 86 ? -12.949 14.386 1.901 1.00 83.25 86 GLU A CA 1
ATOM 640 C C . GLU A 1 86 ? -12.964 15.882 2.269 1.00 83.25 86 GLU A C 1
ATOM 642 O O . GLU A 1 86 ? -13.142 16.736 1.401 1.00 83.25 86 GLU A O 1
ATOM 647 N N . MET A 1 87 ? -12.706 16.225 3.538 1.00 82.00 87 MET A N 1
ATOM 648 C CA . MET A 1 87 ? -12.567 17.621 3.971 1.00 82.00 87 MET A CA 1
ATOM 649 C C . MET A 1 87 ? -11.403 18.335 3.286 1.00 82.00 87 MET A C 1
ATOM 651 O O . MET A 1 87 ? -11.557 19.490 2.899 1.00 82.00 87 MET A O 1
ATOM 655 N N . ILE A 1 88 ? -10.258 17.670 3.125 1.00 81.19 88 ILE A N 1
ATOM 656 C CA . ILE A 1 88 ? -9.098 18.249 2.436 1.00 81.19 88 ILE A CA 1
ATOM 657 C C . ILE A 1 88 ? -9.441 18.532 0.968 1.00 81.19 88 ILE A C 1
ATOM 659 O O . ILE A 1 88 ? -9.106 19.602 0.470 1.00 81.19 88 ILE A O 1
ATOM 663 N N . LYS A 1 89 ? -10.164 17.625 0.297 1.00 78.31 89 LYS A N 1
ATOM 664 C CA . LYS A 1 89 ? -10.598 17.814 -1.097 1.00 78.31 89 LYS A CA 1
ATOM 665 C C . LYS A 1 89 ? -11.556 18.990 -1.278 1.00 78.31 89 LYS A C 1
ATOM 667 O O . LYS A 1 89 ? -11.426 19.728 -2.242 1.00 78.31 89 LYS A O 1
ATOM 672 N N . ASN A 1 90 ? -12.512 19.172 -0.369 1.00 77.06 90 ASN A N 1
ATOM 673 C CA . ASN A 1 90 ? -13.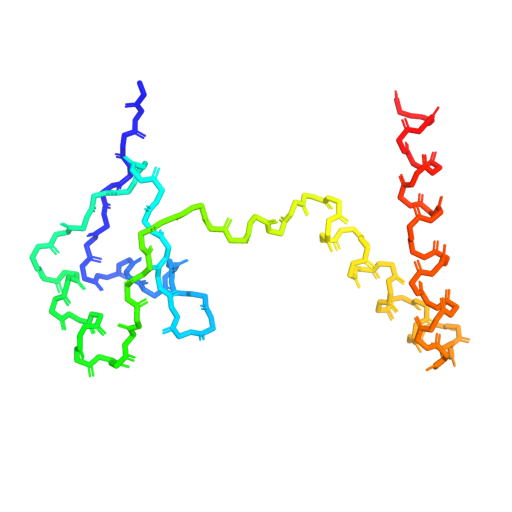509 20.244 -0.489 1.00 77.06 90 ASN A CA 1
ATOM 674 C C . ASN A 1 90 ? -12.954 21.645 -0.177 1.00 77.06 90 ASN A C 1
ATOM 676 O O . ASN A 1 90 ? -13.644 22.634 -0.415 1.00 77.06 90 ASN A O 1
ATOM 680 N N . ASN A 1 91 ? -11.742 21.728 0.374 1.00 68.50 91 ASN A N 1
ATOM 681 C CA . ASN A 1 91 ? -11.092 22.976 0.775 1.00 68.50 91 ASN A CA 1
ATOM 682 C C . ASN A 1 91 ? -9.850 23.317 -0.075 1.00 68.50 91 ASN A C 1
ATOM 684 O O . ASN A 1 91 ? -9.153 24.276 0.261 1.00 68.50 91 ASN A O 1
ATOM 688 N N . ALA A 1 92 ? -9.558 22.530 -1.118 1.00 52.03 92 ALA A N 1
ATOM 689 C CA . ALA A 1 92 ? -8.435 22.709 -2.042 1.00 52.03 92 ALA A CA 1
ATOM 690 C C . ALA A 1 92 ? -8.924 23.243 -3.395 1.00 52.03 92 ALA A C 1
ATOM 692 O O . ALA A 1 92 ? -8.471 24.344 -3.781 1.00 52.03 92 ALA A O 1
#

Solvent-accessible surface area (backbone atoms only — not comparable to full-atom values): 5306 Å² total; per-residue (Å²): 134,87,66,49,77,34,42,58,89,50,42,71,82,57,49,53,96,57,30,32,54,44,63,78,50,58,45,74,37,73,60,20,52,51,50,36,55,75,70,69,37,44,81,42,83,38,74,55,87,71,72,39,76,61,53,50,48,33,51,51,43,33,50,46,38,38,70,78,68,61,48,77,52,65,68,58,35,50,57,49,20,54,52,52,54,51,52,53,62,78,74,109

Secondary structure (DSSP, 8-state):
--PEEE-GGGSGGGEETTEEEE-SSEEE-HHHHHHHHHTT-EEEES------HHHHHHHHHHHHHHHHS----HHHHHHHHHHHHHHHHHT-

Nearest PDB structures (foldseek):
  6les-assembly2_Y  TM=4.478E-01  e=4.727E+00  Escherichia coli K-12
  4o5b-assembly1_A-2  TM=3.807E-01  e=2.854E+00  Human immunodeficiency virus type 1 (NEW YORK-5 ISOLATE)
  7ffw-assembly1_A  TM=4.250E-01  e=6.083E+00  Salmonella enterica
  4nyf-assembly1_B  TM=3.432E-01  e=6.479E+00  Human immunodeficiency virus type 1 lw12.3 isolate

pLDDT: mean 76.02, std 8.82, range [46.22, 86.25]

Radius of gyration: 17.96 Å; Cα contacts (8 Å, |Δi|>4): 90; chains: 1; bounding box: 34×40×45 Å

Organism: NCBI:txid419481

Mean predicted aligned error: 12.23 Å